Protein AF-A0A075GX31-F1 (afdb_monomer_lite)

Organism: NCBI:txid1456080

Structure (mmCIF, N/CA/C/O backbone):
data_AF-A0A075GX31-F1
#
_entry.id   AF-A0A075GX31-F1
#
loop_
_atom_site.group_PDB
_atom_site.id
_atom_site.type_symbol
_atom_site.label_atom_id
_atom_site.label_alt_id
_atom_site.label_comp_id
_atom_site.label_asym_id
_atom_site.lab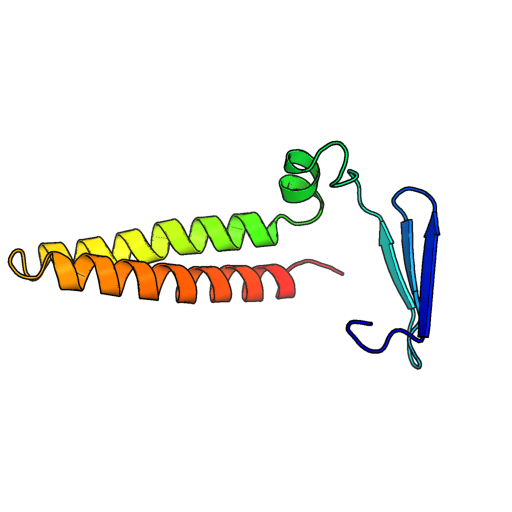el_entity_id
_atom_site.label_seq_id
_atom_site.pdbx_PDB_ins_code
_atom_site.Cartn_x
_atom_site.Cartn_y
_atom_site.Cartn_z
_atom_site.occupancy
_atom_site.B_iso_or_equiv
_atom_site.auth_seq_id
_atom_site.auth_comp_id
_atom_site.auth_asym_id
_atom_site.auth_atom_id
_atom_site.pdbx_PDB_model_num
ATOM 1 N N . ASP A 1 1 ? 7.986 -17.416 -11.757 1.00 42.50 1 ASP A N 1
ATOM 2 C CA . ASP A 1 1 ? 7.105 -16.973 -10.649 1.00 42.50 1 ASP A CA 1
ATOM 3 C C . ASP A 1 1 ? 7.042 -15.435 -10.625 1.00 42.50 1 ASP A C 1
ATOM 5 O O . ASP A 1 1 ? 8.060 -14.833 -10.933 1.00 42.50 1 ASP A O 1
ATOM 9 N N . LYS A 1 2 ? 5.948 -14.686 -10.378 1.00 48.25 2 LYS A N 1
ATOM 10 C CA . LYS A 1 2 ? 4.607 -14.983 -9.815 1.00 48.25 2 LYS A CA 1
ATOM 11 C C . LYS A 1 2 ? 3.424 -14.441 -10.653 1.00 48.25 2 LYS A C 1
ATOM 13 O O . LYS A 1 2 ? 2.432 -14.029 -10.077 1.00 48.25 2 LYS A O 1
ATOM 18 N N . LYS A 1 3 ? 3.511 -14.350 -11.990 1.00 65.56 3 LYS A N 1
ATOM 19 C CA . LYS A 1 3 ? 2.347 -14.045 -12.876 1.00 65.56 3 LYS A CA 1
ATOM 20 C C . LYS A 1 3 ? 2.454 -14.643 -14.295 1.00 65.56 3 LYS A C 1
ATOM 22 O O . LYS A 1 3 ? 1.892 -14.088 -15.226 1.00 65.56 3 LYS A O 1
ATOM 27 N N . GLY A 1 4 ? 3.217 -15.722 -14.486 1.00 79.69 4 GLY A N 1
ATOM 28 C CA . GLY A 1 4 ? 3.379 -16.340 -15.817 1.00 79.69 4 GLY A CA 1
ATOM 29 C C . GLY A 1 4 ? 4.417 -15.687 -16.744 1.00 79.69 4 GLY A C 1
ATOM 30 O O . GLY A 1 4 ? 4.396 -15.938 -17.940 1.00 79.69 4 GLY A O 1
ATOM 31 N N . ALA A 1 5 ? 5.335 -14.863 -16.222 1.00 82.44 5 ALA A N 1
ATOM 32 C CA . ALA A 1 5 ? 6.456 -14.359 -17.021 1.00 82.44 5 ALA A CA 1
ATOM 33 C C . ALA A 1 5 ? 7.440 -15.495 -17.369 1.00 82.44 5 ALA A C 1
ATOM 35 O O . ALA A 1 5 ? 7.860 -16.231 -16.470 1.00 82.44 5 ALA A O 1
ATOM 36 N N . LYS A 1 6 ? 7.828 -15.590 -18.647 1.00 86.75 6 LYS A N 1
ATOM 37 C CA . LYS A 1 6 ? 8.818 -16.533 -19.192 1.00 86.75 6 LYS A CA 1
ATOM 38 C C . LYS A 1 6 ? 10.235 -16.185 -18.757 1.00 86.75 6 LYS A C 1
ATOM 40 O O . LYS A 1 6 ? 10.986 -17.059 -18.331 1.00 86.75 6 LYS A O 1
ATOM 45 N N . LYS A 1 7 ? 10.599 -14.904 -18.859 1.00 86.81 7 LYS A N 1
ATOM 46 C CA . LYS A 1 7 ? 11.922 -14.389 -18.487 1.00 86.81 7 LYS A CA 1
ATOM 47 C C . LYS A 1 7 ? 11.810 -13.025 -17.825 1.00 86.81 7 LYS A C 1
ATOM 49 O O . LYS A 1 7 ? 10.865 -12.268 -18.051 1.00 86.81 7 LYS A O 1
ATOM 54 N N . GLN A 1 8 ? 12.792 -12.715 -16.988 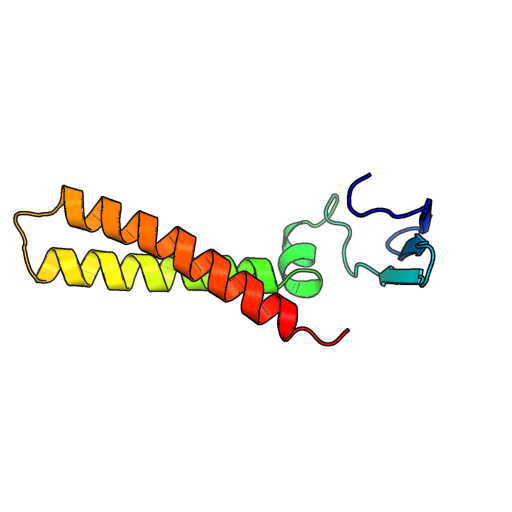1.00 86.94 8 GLN A N 1
ATOM 55 C CA . GLN A 1 8 ? 12.947 -11.404 -16.376 1.00 86.94 8 GLN A CA 1
ATOM 56 C C . GLN A 1 8 ? 14.380 -10.919 -16.587 1.00 86.94 8 GLN A C 1
ATOM 58 O O . GLN A 1 8 ? 15.326 -11.610 -16.220 1.00 86.94 8 GLN A O 1
ATOM 63 N N . TYR A 1 9 ? 14.518 -9.704 -17.109 1.00 87.06 9 TYR A N 1
ATOM 64 C CA . TYR A 1 9 ? 15.787 -9.010 -17.285 1.00 87.06 9 TYR A CA 1
ATOM 65 C C . TYR A 1 9 ? 15.851 -7.821 -16.327 1.00 87.06 9 TYR A C 1
ATOM 67 O O . TYR A 1 9 ? 14.837 -7.168 -16.050 1.00 87.06 9 TYR A O 1
ATOM 75 N N . ARG A 1 10 ? 17.038 -7.564 -15.778 1.00 83.44 10 ARG A N 1
ATOM 76 C CA . ARG A 1 10 ? 17.283 -6.461 -14.846 1.00 83.44 10 ARG A CA 1
ATOM 77 C C . ARG A 1 10 ? 18.555 -5.729 -15.241 1.00 83.44 10 ARG A C 1
ATOM 79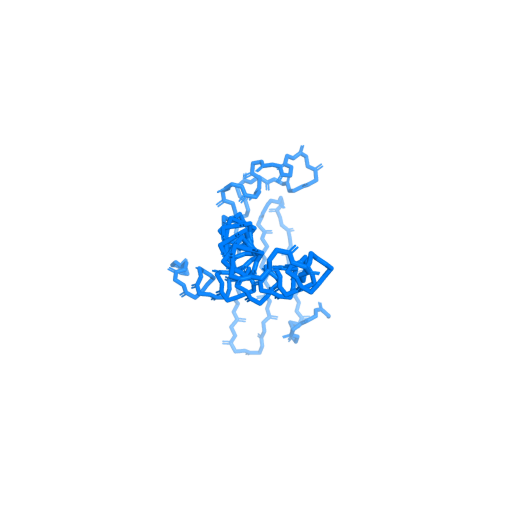 O O . ARG A 1 10 ? 19.579 -6.377 -15.436 1.00 83.44 10 ARG A O 1
ATOM 86 N N . TYR A 1 11 ? 18.485 -4.407 -15.312 1.00 83.31 11 TYR A N 1
ATOM 87 C CA . TYR A 1 11 ? 19.648 -3.552 -15.521 1.00 83.31 11 TYR A CA 1
ATOM 88 C C . TYR A 1 11 ? 19.508 -2.281 -14.679 1.00 83.31 11 TYR A C 1
ATOM 90 O O . TYR A 1 11 ? 18.718 -1.399 -15.009 1.00 83.31 11 TYR A O 1
ATOM 98 N N . GLY A 1 12 ? 20.221 -2.213 -13.552 1.00 83.88 12 GLY A N 1
ATOM 99 C CA . GLY A 1 12 ? 19.988 -1.175 -12.543 1.00 83.88 12 GLY A CA 1
ATOM 100 C C . GLY A 1 12 ? 18.525 -1.186 -12.085 1.00 83.88 12 GLY A C 1
ATOM 101 O O . GLY A 1 12 ? 18.024 -2.225 -11.651 1.00 83.88 12 GLY A O 1
ATOM 102 N N . ASN A 1 13 ? 17.836 -0.057 -12.265 1.00 80.00 13 ASN A N 1
ATOM 103 C CA . ASN A 1 13 ? 16.419 0.101 -11.921 1.00 80.00 13 ASN A CA 1
ATOM 104 C C . ASN A 1 13 ? 15.453 -0.301 -13.053 1.00 80.00 13 ASN A C 1
ATOM 106 O O . ASN A 1 13 ? 14.236 -0.186 -12.908 1.00 80.00 13 ASN A O 1
ATOM 110 N N . LEU A 1 14 ? 15.973 -0.737 -14.206 1.00 82.44 14 LEU A N 1
ATOM 111 C CA . LEU A 1 14 ? 15.163 -1.213 -15.319 1.00 82.44 14 LEU A CA 1
ATOM 112 C C . LEU A 1 14 ? 14.782 -2.678 -15.102 1.00 82.44 14 LEU A C 1
ATOM 114 O O . LEU A 1 14 ? 15.631 -3.556 -14.917 1.00 82.44 14 LEU A O 1
ATOM 118 N N . HIS A 1 15 ? 13.489 -2.950 -15.198 1.00 85.81 15 HIS A N 1
ATOM 119 C CA . HIS A 1 15 ? 12.883 -4.259 -15.049 1.00 85.81 15 HIS A CA 1
ATOM 120 C C . HIS A 1 15 ? 12.050 -4.592 -16.280 1.00 85.81 15 HIS A C 1
ATOM 122 O O . HIS A 1 15 ? 10.961 -4.058 -16.478 1.00 85.81 15 HIS A O 1
ATOM 128 N N . ILE A 1 16 ? 12.531 -5.543 -17.076 1.00 86.56 16 ILE A N 1
ATOM 129 C CA . ILE A 1 16 ? 11.795 -6.070 -18.226 1.00 86.56 16 ILE A CA 1
ATOM 130 C C . ILE A 1 16 ? 11.296 -7.460 -17.858 1.00 86.56 16 ILE A C 1
ATOM 132 O O . ILE A 1 16 ? 12.064 -8.305 -17.393 1.00 86.56 16 ILE A O 1
ATOM 136 N N . ARG A 1 17 ? 10.005 -7.713 -18.056 1.00 88.31 17 ARG A N 1
ATOM 137 C CA . ARG A 1 17 ? 9.430 -9.058 -17.965 1.00 88.31 17 ARG A CA 1
ATOM 138 C C . ARG A 1 17 ? 8.846 -9.443 -19.307 1.00 88.31 17 ARG A C 1
ATOM 140 O O . ARG A 1 17 ? 8.100 -8.667 -19.894 1.00 88.31 17 ARG A O 1
ATOM 147 N N . GLU A 1 18 ? 9.183 -10.640 -19.742 1.00 88.06 18 GLU A N 1
ATOM 148 C CA . GLU A 1 18 ? 8.704 -11.254 -20.971 1.00 88.06 18 GLU A CA 1
ATOM 149 C C . GLU A 1 18 ? 7.555 -12.208 -20.652 1.00 88.06 18 GLU A C 1
ATOM 151 O O . GLU A 1 18 ? 7.688 -13.077 -19.786 1.00 88.06 18 GLU A O 1
ATOM 156 N N . TYR A 1 19 ? 6.443 -12.048 -21.356 1.00 87.31 19 TYR A N 1
ATOM 157 C CA . TYR A 1 19 ? 5.297 -12.952 -21.376 1.00 87.31 19 TYR A CA 1
ATOM 158 C C . TYR A 1 19 ? 5.121 -13.501 -22.796 1.00 87.31 19 TYR A C 1
ATOM 160 O O . TYR A 1 19 ? 5.845 -13.118 -23.711 1.00 87.31 19 TYR A O 1
ATOM 168 N N . ASP A 1 20 ? 4.160 -14.401 -22.983 1.00 87.81 20 ASP A N 1
ATOM 169 C CA . ASP A 1 20 ? 3.880 -15.003 -24.293 1.00 87.81 20 ASP A CA 1
ATOM 170 C C . ASP A 1 20 ? 3.427 -13.977 -25.335 1.00 87.81 20 ASP A C 1
ATOM 172 O O . ASP A 1 20 ? 3.752 -14.105 -26.511 1.00 87.81 20 ASP A O 1
ATOM 176 N N . ASP A 1 21 ? 2.683 -12.970 -24.886 1.00 90.25 21 ASP A N 1
ATOM 177 C CA . ASP A 1 21 ? 1.966 -11.993 -25.702 1.00 90.25 21 ASP A CA 1
ATOM 178 C C . ASP A 1 21 ? 2.567 -10.582 -25.639 1.00 90.25 21 ASP A C 1
ATOM 180 O O . ASP A 1 21 ? 2.221 -9.727 -26.452 1.00 90.25 21 ASP A O 1
ATOM 184 N N . LYS A 1 22 ? 3.433 -10.300 -24.657 1.00 84.75 22 LYS A N 1
ATOM 185 C CA . LYS A 1 22 ? 3.931 -8.942 -24.395 1.00 84.75 22 LYS A CA 1
ATOM 186 C C . LYS A 1 22 ? 5.210 -8.900 -23.574 1.00 84.75 22 LYS A C 1
ATOM 188 O O . LYS A 1 22 ? 5.534 -9.821 -22.827 1.00 84.75 22 LYS A O 1
ATOM 193 N N . TYR A 1 23 ? 5.849 -7.736 -23.596 1.00 86.56 23 TYR A N 1
ATOM 194 C CA . TYR A 1 23 ? 6.852 -7.347 -22.612 1.00 86.56 23 TYR A CA 1
ATOM 195 C C . TYR A 1 23 ? 6.280 -6.258 -21.703 1.00 86.56 23 TYR A C 1
ATOM 197 O O . TYR A 1 23 ? 5.648 -5.318 -22.175 1.00 86.56 23 TYR A O 1
ATOM 205 N N . THR A 1 24 ? 6.507 -6.362 -20.395 1.00 85.12 24 THR A N 1
ATOM 206 C CA . THR A 1 24 ? 6.262 -5.251 -19.464 1.00 85.12 24 THR A CA 1
ATOM 207 C C . THR A 1 24 ? 7.599 -4.653 -19.071 1.00 85.12 24 THR A C 1
ATOM 209 O O . THR A 1 24 ? 8.428 -5.359 -18.488 1.00 85.12 24 THR A O 1
ATOM 212 N N . VAL A 1 25 ? 7.791 -3.372 -19.368 1.00 83.12 25 VAL A N 1
ATOM 213 C CA . VAL A 1 25 ? 9.003 -2.621 -19.037 1.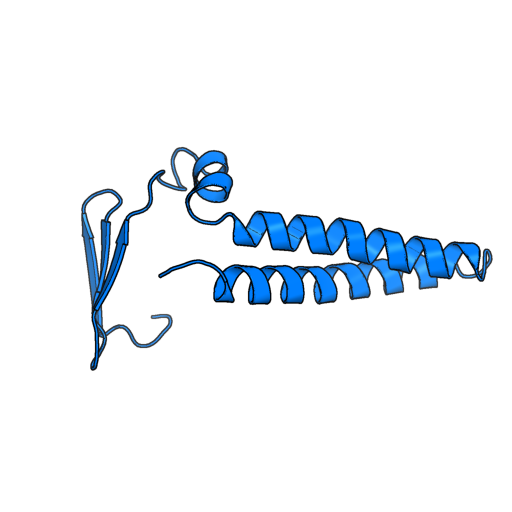00 83.12 25 VAL A CA 1
ATOM 214 C C . VAL A 1 25 ? 8.662 -1.632 -17.938 1.00 83.12 25 VAL A C 1
ATOM 216 O O . VAL A 1 25 ? 7.768 -0.811 -18.093 1.00 83.12 25 VAL A O 1
ATOM 219 N N . HIS A 1 26 ? 9.324 -1.761 -16.799 1.00 82.31 26 HIS A N 1
ATOM 220 C CA . HIS A 1 26 ? 9.176 -0.869 -15.659 1.00 82.31 26 HIS A CA 1
ATOM 221 C C . HIS A 1 26 ? 10.550 -0.287 -15.359 1.00 82.31 26 HIS A C 1
ATOM 223 O O . HIS A 1 26 ? 11.535 -1.023 -15.371 1.00 82.31 26 HIS A O 1
ATOM 229 N N . MET A 1 27 ? 10.625 1.009 -15.091 1.00 82.19 27 MET A N 1
ATOM 230 C CA . MET A 1 27 ? 11.856 1.642 -14.643 1.00 82.19 27 MET A CA 1
ATOM 231 C C . MET A 1 27 ? 11.571 2.339 -13.326 1.00 82.19 27 MET A C 1
ATOM 233 O O . MET A 1 27 ? 10.837 3.324 -13.301 1.00 82.19 27 MET A O 1
ATOM 237 N N . ASP A 1 28 ? 12.123 1.795 -12.248 1.00 80.81 28 ASP A N 1
ATOM 238 C CA . ASP A 1 28 ? 11.923 2.354 -10.919 1.00 80.81 28 ASP A CA 1
ATOM 239 C C . ASP A 1 28 ? 12.812 3.600 -10.783 1.00 80.81 28 ASP A C 1
ATOM 241 O O . ASP A 1 28 ? 13.999 3.604 -11.137 1.00 80.81 28 ASP A O 1
ATOM 245 N N . LYS A 1 29 ? 12.252 4.710 -10.311 1.00 80.56 29 LYS A N 1
ATOM 246 C CA . LYS A 1 29 ? 13.022 5.942 -10.132 1.00 80.56 29 LYS A CA 1
ATOM 247 C C . LYS A 1 29 ? 13.972 5.819 -8.943 1.00 80.56 29 LYS A C 1
ATOM 249 O O . LYS A 1 29 ? 15.081 6.353 -8.997 1.00 80.56 29 LYS A O 1
ATOM 254 N N . TYR A 1 30 ? 13.568 5.094 -7.901 1.00 82.00 30 TYR A N 1
ATOM 255 C CA . TYR A 1 30 ? 14.367 4.855 -6.702 1.00 82.00 30 TYR A CA 1
ATOM 256 C C . TYR A 1 30 ? 14.407 3.362 -6.362 1.00 82.00 30 TYR A C 1
ATOM 258 O O . TYR A 1 30 ? 13.374 2.700 -6.346 1.00 82.00 30 TYR A O 1
ATOM 266 N N . ASP A 1 31 ? 15.594 2.823 -6.058 1.00 77.88 31 ASP A N 1
ATOM 267 C CA . ASP A 1 31 ? 15.709 1.422 -5.633 1.00 77.88 31 ASP A CA 1
ATOM 268 C C . ASP A 1 31 ? 15.078 1.264 -4.234 1.00 77.88 31 ASP A C 1
ATOM 270 O O . ASP A 1 31 ? 15.527 1.913 -3.281 1.00 77.88 31 ASP A O 1
ATOM 274 N N . PRO A 1 32 ? 14.068 0.390 -4.063 1.00 81.00 32 PRO A N 1
ATOM 275 C CA . PRO A 1 32 ? 13.416 0.178 -2.773 1.00 81.00 32 PRO A CA 1
ATOM 276 C C . PRO A 1 32 ? 14.363 -0.347 -1.685 1.00 81.00 32 PRO A C 1
ATOM 278 O O . PRO A 1 32 ? 14.026 -0.277 -0.504 1.00 81.00 32 PRO A O 1
ATOM 281 N N . ARG A 1 33 ? 15.531 -0.893 -2.047 1.00 82.75 33 ARG A N 1
ATOM 282 C CA . ARG A 1 33 ? 16.542 -1.356 -1.085 1.00 82.75 33 ARG A CA 1
ATOM 283 C C . ARG A 1 33 ? 17.370 -0.225 -0.493 1.00 82.75 33 ARG A C 1
ATOM 285 O O . ARG A 1 33 ? 17.854 -0.378 0.624 1.00 82.75 33 ARG A O 1
ATOM 292 N N . SER A 1 34 ? 17.563 0.863 -1.234 1.00 86.19 34 SER A N 1
ATOM 293 C CA . SER A 1 34 ? 18.366 2.005 -0.790 1.00 86.19 34 SER A CA 1
ATOM 294 C C . SER A 1 34 ? 17.495 3.142 -0.263 1.00 86.19 34 SER A C 1
ATOM 296 O O . SER A 1 34 ? 17.830 3.725 0.764 1.00 86.19 34 SER A O 1
ATOM 298 N N . ASP A 1 35 ? 16.360 3.422 -0.913 1.00 87.81 35 ASP A N 1
ATOM 299 C CA . ASP A 1 35 ? 15.431 4.480 -0.510 1.00 87.81 35 ASP A CA 1
ATOM 300 C C . ASP A 1 35 ? 13.957 4.026 -0.623 1.00 87.81 35 ASP A C 1
ATOM 302 O O . ASP A 1 35 ? 13.236 4.381 -1.565 1.00 87.81 35 ASP A O 1
ATOM 306 N N . PRO A 1 36 ? 13.474 3.224 0.348 1.00 84.81 36 PRO A N 1
ATOM 307 C CA . PRO A 1 36 ? 12.125 2.658 0.318 1.00 84.81 36 PRO A CA 1
ATOM 308 C C . PRO A 1 36 ? 11.028 3.725 0.402 1.00 84.81 36 PRO A C 1
ATOM 310 O O . PRO A 1 36 ? 9.939 3.541 -0.146 1.00 84.81 36 PRO A O 1
ATOM 313 N N . ILE A 1 37 ? 11.298 4.849 1.076 1.00 87.50 37 ILE A N 1
ATOM 314 C CA . ILE A 1 37 ? 10.322 5.930 1.240 1.00 87.50 37 ILE A CA 1
ATOM 315 C C . ILE A 1 37 ? 10.144 6.660 -0.088 1.00 87.50 37 ILE A C 1
ATOM 317 O O . ILE A 1 37 ? 9.007 6.851 -0.526 1.00 87.50 37 ILE A O 1
ATOM 321 N N . ARG A 1 38 ? 11.237 7.029 -0.769 1.00 85.25 38 ARG A N 1
ATOM 322 C CA . ARG A 1 38 ? 11.124 7.660 -2.090 1.00 85.25 38 ARG A CA 1
ATOM 323 C C . ARG A 1 38 ? 10.511 6.715 -3.116 1.00 85.25 38 ARG A C 1
ATOM 325 O O . ARG A 1 38 ? 9.663 7.167 -3.878 1.00 85.25 38 ARG A O 1
ATOM 332 N N . HIS A 1 39 ? 10.832 5.423 -3.083 1.00 86.69 39 HIS A N 1
ATOM 333 C CA . HIS A 1 39 ? 10.161 4.438 -3.935 1.00 86.69 39 HIS A CA 1
ATOM 334 C C . HIS A 1 39 ? 8.635 4.429 -3.706 1.00 86.69 39 HIS A C 1
ATOM 336 O O . HIS A 1 39 ? 7.860 4.457 -4.656 1.00 86.69 39 HIS A O 1
ATOM 342 N N . LEU A 1 40 ? 8.156 4.448 -2.457 1.00 86.75 40 LEU A N 1
ATOM 343 C CA . LEU A 1 40 ? 6.711 4.495 -2.186 1.00 86.75 40 LEU A CA 1
ATOM 344 C C . LEU A 1 40 ? 6.043 5.778 -2.693 1.00 86.75 40 LEU A C 1
ATOM 346 O O . LEU A 1 40 ? 4.918 5.722 -3.175 1.00 86.75 40 LEU A O 1
ATOM 350 N N . VAL A 1 41 ? 6.712 6.925 -2.592 1.00 87.50 41 VAL A N 1
ATOM 351 C CA . VAL A 1 41 ? 6.151 8.210 -3.039 1.00 87.50 41 VAL A CA 1
ATOM 352 C C . VAL A 1 41 ? 6.109 8.310 -4.564 1.00 87.50 41 VAL A C 1
ATOM 354 O O . VAL A 1 41 ? 5.129 8.809 -5.113 1.00 87.50 41 VAL A O 1
ATOM 357 N N . TRP A 1 42 ? 7.159 7.850 -5.244 1.00 85.06 42 TRP A N 1
ATOM 358 C CA . TRP A 1 42 ? 7.335 8.073 -6.680 1.00 85.06 42 TRP A CA 1
ATOM 359 C C . TRP A 1 42 ? 6.926 6.877 -7.535 1.00 85.06 42 TRP A C 1
ATOM 361 O O . TRP A 1 42 ? 6.247 7.052 -8.545 1.00 85.06 42 TRP A O 1
ATOM 371 N N . ASP A 1 43 ? 7.293 5.668 -7.122 1.00 82.88 43 ASP A N 1
ATOM 372 C CA . ASP A 1 43 ? 7.116 4.455 -7.922 1.00 82.88 43 ASP A CA 1
ATOM 373 C C . ASP A 1 43 ? 5.845 3.685 -7.530 1.00 82.88 43 ASP A C 1
ATOM 375 O O . ASP A 1 43 ? 5.220 3.048 -8.384 1.00 82.88 43 ASP A O 1
ATOM 379 N N . ALA A 1 44 ? 5.397 3.795 -6.272 1.00 86.50 44 ALA A N 1
ATOM 380 C CA . ALA A 1 44 ? 4.201 3.115 -5.757 1.00 86.50 44 ALA A CA 1
ATOM 381 C C . ALA A 1 44 ? 3.236 4.004 -4.927 1.00 86.50 44 ALA A C 1
ATOM 383 O O . ALA A 1 44 ? 2.799 3.576 -3.846 1.00 86.50 44 ALA A O 1
ATOM 384 N N . PRO A 1 45 ? 2.847 5.207 -5.406 1.00 88.88 45 PRO A N 1
ATOM 385 C CA . PRO A 1 45 ? 1.962 6.121 -4.671 1.00 88.88 45 PRO A CA 1
ATOM 386 C C . PRO A 1 45 ? 0.597 5.509 -4.317 1.00 88.88 45 PRO A C 1
ATOM 388 O O . PRO A 1 45 ? -0.043 5.907 -3.344 1.00 88.88 45 PRO A O 1
ATOM 391 N N . GLU A 1 46 ? 0.149 4.497 -5.054 1.00 91.38 46 GLU A N 1
ATOM 392 C CA . GLU A 1 46 ? -1.101 3.773 -4.811 1.00 91.38 46 GLU A CA 1
ATOM 393 C C . GLU A 1 46 ? -1.126 3.083 -3.448 1.00 91.38 46 GLU A C 1
ATOM 395 O O . GLU A 1 46 ? -2.185 2.955 -2.833 1.00 91.38 46 GLU A O 1
ATOM 400 N N . VAL A 1 47 ? 0.038 2.659 -2.946 1.00 90.62 47 VAL A N 1
ATOM 401 C CA . VAL A 1 47 ? 0.165 2.083 -1.601 1.00 90.62 47 VAL A CA 1
ATOM 402 C C . VAL A 1 47 ? -0.138 3.148 -0.549 1.00 90.62 47 VAL A C 1
ATOM 404 O O . VAL A 1 47 ? -0.880 2.882 0.396 1.00 90.62 47 VAL A O 1
ATOM 407 N N . LEU A 1 48 ? 0.365 4.371 -0.741 1.00 92.56 48 LEU A N 1
ATOM 408 C CA . LEU A 1 48 ? 0.086 5.498 0.150 1.00 92.56 48 LEU A CA 1
ATOM 409 C C . LEU A 1 48 ? -1.395 5.886 0.108 1.00 92.56 48 LEU A C 1
ATOM 411 O O . LEU A 1 48 ? -2.000 6.104 1.156 1.00 92.56 48 LEU A O 1
ATOM 415 N N . ILE A 1 49 ? -2.002 5.898 -1.082 1.00 92.62 49 ILE A N 1
ATOM 416 C CA . ILE A 1 49 ? -3.441 6.150 -1.251 1.00 92.62 49 ILE A CA 1
ATOM 417 C C . ILE A 1 49 ? -4.270 5.068 -0.546 1.00 92.62 49 ILE A C 1
ATOM 419 O O . ILE A 1 49 ? -5.242 5.385 0.140 1.00 92.62 49 ILE A O 1
ATOM 423 N N . GLY A 1 50 ? -3.874 3.798 -0.663 1.00 93.94 50 GLY A N 1
ATOM 424 C CA . GLY A 1 50 ? -4.495 2.688 0.059 1.00 93.94 50 GLY A CA 1
ATOM 425 C C . GLY A 1 50 ? -4.436 2.871 1.578 1.00 93.94 50 GLY A C 1
ATOM 426 O O . GLY A 1 50 ? -5.458 2.766 2.254 1.00 93.94 50 GLY A O 1
ATOM 427 N N . LEU A 1 51 ? -3.266 3.215 2.122 1.00 94.19 51 LEU A N 1
ATOM 428 C CA . LEU A 1 51 ? -3.091 3.472 3.557 1.00 94.19 51 LEU A CA 1
ATOM 429 C C . LEU A 1 51 ? -3.912 4.677 4.035 1.00 94.19 51 LEU A C 1
ATOM 431 O O . LEU A 1 51 ? -4.583 4.597 5.066 1.00 94.19 51 LEU A O 1
ATOM 435 N N . ALA A 1 52 ? -3.917 5.772 3.274 1.00 94.25 52 ALA A N 1
ATOM 436 C CA . ALA A 1 52 ? -4.719 6.951 3.588 1.00 94.25 52 ALA A CA 1
ATOM 437 C C . ALA A 1 52 ? -6.221 6.618 3.602 1.00 94.25 52 ALA A C 1
ATOM 439 O O . ALA A 1 52 ? -6.927 6.967 4.552 1.00 94.25 52 ALA A O 1
ATOM 440 N N . GLY A 1 53 ? -6.696 5.876 2.597 1.00 93.25 53 GLY A N 1
ATOM 441 C CA . GLY A 1 53 ? -8.070 5.381 2.526 1.00 93.25 53 GLY A CA 1
ATOM 442 C C . GLY A 1 53 ? -8.439 4.510 3.727 1.00 93.25 53 GLY A C 1
ATOM 443 O O . GLY A 1 53 ? -9.495 4.713 4.328 1.00 93.25 53 GLY A O 1
ATOM 444 N N . ALA A 1 54 ? -7.548 3.603 4.139 1.00 94.75 54 ALA A N 1
ATOM 445 C CA . ALA A 1 54 ? -7.749 2.749 5.307 1.00 94.75 54 ALA A CA 1
ATOM 446 C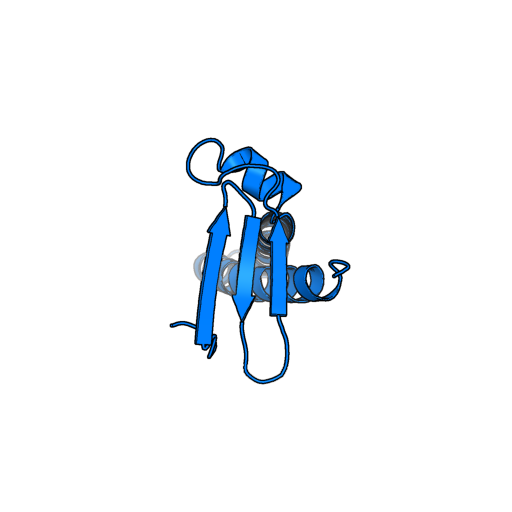 C . ALA A 1 54 ? -7.933 3.562 6.596 1.00 94.75 54 ALA A C 1
ATOM 448 O O . ALA A 1 54 ? -8.883 3.333 7.349 1.00 94.75 54 ALA A O 1
ATOM 449 N N . ILE A 1 55 ? -7.055 4.539 6.840 1.00 94.81 55 ILE A N 1
ATOM 450 C CA . ILE A 1 55 ? -7.088 5.379 8.044 1.00 94.81 55 ILE A CA 1
ATOM 451 C C . ILE A 1 55 ? -8.368 6.217 8.078 1.00 94.81 55 ILE A C 1
ATOM 453 O O . ILE A 1 55 ? -9.082 6.221 9.083 1.00 94.81 55 ILE A O 1
ATOM 457 N N . ILE A 1 56 ? -8.684 6.908 6.980 1.00 94.44 56 ILE A N 1
ATOM 458 C CA . ILE A 1 56 ? -9.852 7.794 6.897 1.00 94.44 56 ILE A CA 1
ATOM 459 C C . ILE A 1 56 ? -11.143 6.978 7.005 1.00 94.44 56 ILE A C 1
ATOM 461 O O . ILE A 1 56 ? -12.030 7.313 7.793 1.00 94.44 56 ILE A O 1
ATOM 465 N N . GLY A 1 57 ? -11.235 5.888 6.245 1.00 92.50 57 GLY A N 1
ATOM 466 C CA . GLY A 1 57 ? -12.393 5.007 6.210 1.00 92.50 57 GLY A CA 1
ATOM 467 C C . GLY A 1 57 ? -12.661 4.336 7.552 1.00 92.50 57 GLY A C 1
ATOM 468 O O . GLY A 1 57 ? -13.763 4.449 8.093 1.00 92.50 57 GLY A O 1
ATOM 469 N N . GLY A 1 58 ? -11.638 3.706 8.131 1.00 92.75 58 GLY A N 1
ATOM 470 C CA . GLY A 1 58 ? -11.747 3.035 9.423 1.00 92.75 58 GLY A CA 1
ATOM 471 C C . GLY A 1 58 ? -12.092 3.990 10.559 1.00 92.75 58 GLY A C 1
ATOM 472 O O . GLY A 1 58 ? -12.976 3.698 11.363 1.00 92.75 58 GLY A O 1
ATOM 473 N N . ARG A 1 59 ? -11.469 5.177 10.595 1.00 93.62 59 ARG A N 1
ATOM 474 C CA . ARG A 1 59 ? -11.773 6.204 11.602 1.00 93.62 59 ARG A CA 1
ATOM 475 C C . ARG A 1 59 ? -13.201 6.727 11.467 1.00 93.62 59 ARG A C 1
ATOM 477 O O . ARG A 1 59 ? -13.876 6.892 12.481 1.00 93.62 59 ARG A O 1
ATOM 484 N N . LYS A 1 60 ? -13.675 6.967 10.240 1.00 94.19 60 LYS A N 1
ATOM 485 C CA . LYS A 1 60 ? -15.043 7.442 9.986 1.00 94.19 60 LYS A CA 1
ATOM 486 C C . LYS A 1 60 ? -16.078 6.411 10.429 1.00 94.19 60 LYS A C 1
ATOM 488 O O . LYS A 1 60 ? -17.008 6.769 11.145 1.00 94.19 60 LYS A O 1
ATOM 493 N N . VAL A 1 61 ? -15.893 5.142 10.062 1.00 92.31 61 VAL A N 1
ATOM 494 C CA . VAL A 1 61 ? -16.800 4.048 10.449 1.00 92.31 61 VAL A CA 1
ATOM 495 C C . VAL A 1 61 ? -16.748 3.803 11.957 1.00 92.31 61 VAL A C 1
ATOM 497 O O . VAL A 1 61 ? -17.787 3.839 12.614 1.00 92.31 61 VAL A O 1
ATOM 500 N N . GLY A 1 62 ? -15.555 3.646 12.533 1.00 91.50 62 GLY A N 1
ATOM 501 C CA . GLY A 1 62 ? -15.395 3.402 13.966 1.00 91.50 62 GLY A CA 1
ATOM 502 C C . GLY A 1 62 ? -15.977 4.529 14.822 1.00 91.50 62 GLY A C 1
ATOM 503 O O . GLY A 1 62 ? -16.752 4.268 15.740 1.00 91.50 62 GLY A O 1
ATOM 504 N N . SER A 1 63 ? -15.698 5.794 14.483 1.00 91.56 63 SER A N 1
ATOM 505 C CA . SER A 1 63 ? -16.265 6.939 15.208 1.00 91.56 63 SER A CA 1
ATOM 506 C C . SER A 1 63 ? -17.777 7.058 15.030 1.00 91.56 63 SER A C 1
ATOM 508 O O . SER A 1 63 ? -18.461 7.437 15.978 1.00 91.56 63 SER A O 1
ATOM 510 N N . TYR A 1 64 ? -18.312 6.746 13.846 1.00 91.88 64 TYR A N 1
ATOM 511 C CA . TYR A 1 64 ? -19.753 6.771 13.597 1.00 91.88 64 TYR A CA 1
ATOM 512 C C . TYR A 1 64 ? -20.488 5.740 14.464 1.00 91.88 64 TYR A C 1
ATOM 514 O O . TYR A 1 64 ? -21.464 6.080 15.132 1.00 91.88 64 TYR A O 1
ATOM 522 N N . LEU A 1 65 ? -19.988 4.501 14.519 1.00 89.69 65 LEU A N 1
ATOM 523 C CA . LEU A 1 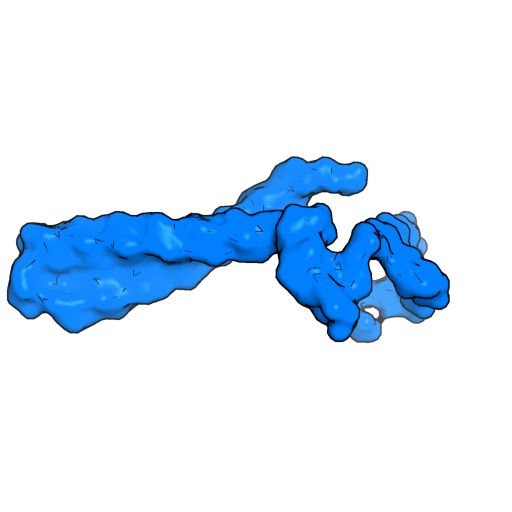65 ? -20.570 3.445 15.351 1.00 89.69 65 LEU A CA 1
ATOM 524 C C . LEU A 1 65 ? -20.405 3.719 16.851 1.00 89.69 65 LEU A C 1
ATOM 526 O O . LEU A 1 65 ? -21.354 3.517 17.606 1.00 89.69 65 LEU A O 1
ATOM 530 N N . TYR A 1 66 ? -19.246 4.227 17.278 1.00 89.75 66 TYR A N 1
ATOM 531 C CA . TYR A 1 66 ? -19.010 4.603 18.674 1.00 89.75 66 TYR A CA 1
ATOM 532 C C . TYR A 1 66 ? -19.954 5.718 19.141 1.00 89.75 66 TYR A C 1
ATOM 534 O O . TYR A 1 66 ? -20.553 5.625 20.212 1.00 89.75 66 TYR A O 1
ATOM 542 N N . ASN A 1 67 ? -20.136 6.756 18.319 1.00 89.62 67 ASN A N 1
ATOM 543 C CA . ASN A 1 67 ? -21.028 7.869 18.643 1.00 89.62 67 ASN A CA 1
ATOM 544 C C . ASN A 1 67 ? -22.503 7.448 18.647 1.00 89.62 67 ASN A C 1
ATOM 546 O O . ASN A 1 67 ? -23.280 7.983 19.436 1.00 89.62 67 ASN A O 1
ATOM 550 N N . LYS A 1 68 ? -22.887 6.481 17.803 1.00 88.94 68 LYS A N 1
ATOM 551 C CA . LYS A 1 68 ? -24.251 5.936 17.753 1.00 88.94 68 LYS A CA 1
ATOM 552 C C . LYS A 1 68 ? -24.584 5.075 18.970 1.00 88.94 68 LYS A C 1
ATOM 554 O O . LYS A 1 68 ? -25.719 5.093 19.433 1.00 88.94 68 LYS A O 1
ATOM 559 N N . ASN A 1 69 ? -23.618 4.319 19.485 1.00 83.88 69 ASN A N 1
ATOM 560 C CA . ASN A 1 69 ? -23.804 3.501 20.676 1.00 83.88 69 ASN A CA 1
ATOM 561 C C . ASN A 1 69 ? -22.530 3.494 21.529 1.00 83.88 69 ASN A C 1
ATOM 563 O O . ASN A 1 69 ? -21.628 2.681 21.317 1.00 83.88 69 ASN A O 1
ATOM 567 N N . LYS A 1 70 ? -22.487 4.370 22.541 1.00 78.44 70 LYS A N 1
ATOM 568 C CA . LYS A 1 70 ? -21.327 4.526 23.436 1.00 78.44 70 LYS A CA 1
ATOM 569 C C . LYS A 1 70 ? -20.979 3.251 24.219 1.00 78.44 70 LYS A C 1
ATOM 571 O O . LYS A 1 70 ? -19.819 3.065 24.577 1.00 78.44 70 LYS A O 1
ATOM 576 N N . ASN A 1 71 ? -21.944 2.348 24.425 1.00 79.00 71 ASN A N 1
ATOM 577 C CA . ASN A 1 71 ? -21.720 1.055 25.083 1.00 79.00 71 ASN A CA 1
ATOM 578 C C . ASN A 1 71 ? -21.081 0.012 24.149 1.00 79.00 71 ASN A C 1
ATOM 580 O O . ASN A 1 71 ? -20.548 -0.994 24.606 1.00 79.00 71 ASN A O 1
ATOM 584 N N . ALA A 1 72 ? -21.067 0.253 22.836 1.00 80.56 72 ALA A N 1
ATOM 585 C CA . ALA A 1 72 ? -20.543 -0.669 21.833 1.00 80.56 72 ALA A CA 1
ATOM 586 C C . ALA A 1 72 ? -19.068 -0.398 21.474 1.00 80.56 72 ALA A C 1
ATOM 588 O O . ALA A 1 72 ? -18.666 -0.577 20.322 1.00 80.56 72 ALA A O 1
ATOM 589 N N . LYS A 1 73 ? -18.234 0.011 22.444 1.00 85.25 73 LYS A N 1
ATOM 590 C CA . LYS A 1 73 ? -16.818 0.379 22.225 1.00 85.25 73 LYS A CA 1
ATOM 591 C C . LYS A 1 73 ? -16.041 -0.701 21.466 1.00 85.25 73 LYS A C 1
ATOM 593 O O . LYS A 1 73 ? -15.420 -0.409 20.447 1.00 85.25 73 LYS A O 1
ATOM 598 N N . GLN A 1 74 ? -16.141 -1.955 21.900 1.00 86.31 74 GLN A N 1
ATOM 599 C CA . GLN A 1 74 ? -15.437 -3.080 21.275 1.00 86.31 74 GLN A CA 1
ATOM 600 C C . GLN A 1 74 ? -15.912 -3.330 19.835 1.00 86.31 74 GLN A C 1
ATOM 602 O O . GLN A 1 74 ? -15.097 -3.486 18.929 1.00 86.31 74 GLN A O 1
ATOM 607 N N . SER A 1 75 ? -17.226 -3.251 19.603 1.00 85.88 75 SER A N 1
ATOM 608 C CA . SER A 1 75 ? -17.815 -3.406 18.267 1.00 85.88 75 SER A CA 1
ATOM 609 C C . SER A 1 75 ? -17.428 -2.263 17.327 1.00 85.88 75 SER A C 1
ATOM 611 O O . SER A 1 75 ? -17.182 -2.498 16.147 1.00 85.88 75 SER A O 1
ATOM 613 N N . SER A 1 76 ? -17.321 -1.029 17.832 1.00 89.44 76 SER A N 1
ATOM 614 C CA . SER A 1 76 ? -16.893 0.135 17.045 1.00 89.44 76 SER A CA 1
ATOM 615 C C . SER A 1 76 ? -15.430 0.039 16.596 1.00 89.44 76 SER A C 1
ATOM 617 O O . SER A 1 76 ? -15.104 0.392 15.465 1.00 89.44 76 SER A O 1
ATOM 619 N N . ILE A 1 77 ? -14.558 -0.520 17.443 1.00 90.75 77 ILE A N 1
ATOM 620 C CA . ILE A 1 77 ? -13.151 -0.767 17.107 1.00 90.75 77 ILE A CA 1
ATOM 621 C C . ILE A 1 77 ? -13.051 -1.861 16.041 1.00 90.75 77 ILE A C 1
ATOM 623 O O . ILE A 1 77 ? -12.419 -1.648 15.010 1.00 90.75 77 ILE A O 1
ATOM 627 N N . VAL A 1 78 ? -13.713 -3.005 16.246 1.00 92.38 78 VAL A N 1
ATOM 628 C CA . VAL A 1 78 ? -13.677 -4.126 15.291 1.00 92.38 78 VAL A CA 1
ATOM 629 C C . VAL A 1 78 ? -14.253 -3.718 13.934 1.00 92.38 78 VAL A C 1
ATOM 631 O O . VAL A 1 78 ? -13.621 -3.947 12.906 1.00 92.38 78 VAL A O 1
ATOM 634 N N . SER A 1 79 ? -15.411 -3.055 13.911 1.00 90.12 79 SER A N 1
ATOM 635 C CA . SER A 1 79 ? -16.011 -2.566 12.661 1.00 90.12 79 SER A CA 1
ATOM 636 C C . SER A 1 79 ? -15.152 -1.504 11.972 1.00 90.12 79 SER A C 1
ATOM 638 O O . SER A 1 79 ? -15.028 -1.530 10.749 1.00 90.12 79 SER A O 1
ATOM 640 N N . GLY A 1 80 ? -14.500 -0.617 12.730 1.00 93.62 80 GLY A N 1
ATOM 641 C CA . GLY A 1 80 ? -13.534 0.342 12.195 1.00 93.62 80 GLY A CA 1
ATOM 642 C C . GLY A 1 80 ? -12.311 -0.329 11.558 1.00 93.62 80 GLY A C 1
ATOM 643 O O . GLY A 1 80 ? -11.872 0.101 10.495 1.00 93.62 80 GLY A O 1
ATOM 644 N N . LEU A 1 81 ? -11.791 -1.408 12.153 1.00 94.81 81 LEU A N 1
ATOM 645 C CA . LEU A 1 81 ? -10.673 -2.183 11.596 1.00 94.81 81 LEU A CA 1
ATOM 646 C C . LEU A 1 81 ? -11.071 -2.972 10.342 1.00 94.81 81 LEU A C 1
ATOM 648 O O . LEU A 1 81 ? -10.337 -2.987 9.360 1.00 94.81 81 LEU A O 1
ATOM 652 N N . ILE A 1 82 ? -12.249 -3.596 10.333 1.00 95.00 82 ILE A N 1
ATOM 653 C CA . ILE A 1 82 ? -12.752 -4.275 9.129 1.00 95.00 82 ILE A CA 1
ATOM 654 C C . ILE A 1 82 ? -12.931 -3.252 8.000 1.00 95.00 82 ILE A C 1
ATOM 656 O O . ILE A 1 82 ? -12.489 -3.475 6.872 1.00 95.00 82 ILE A O 1
ATOM 660 N N . ALA A 1 83 ? -13.518 -2.095 8.313 1.00 94.31 83 ALA A N 1
ATOM 661 C CA . ALA A 1 83 ? -13.696 -1.019 7.350 1.00 94.31 83 ALA A CA 1
ATOM 662 C C . ALA A 1 83 ? -12.363 -0.457 6.837 1.00 94.31 83 ALA A C 1
ATOM 664 O O . ALA A 1 83 ? -12.266 -0.165 5.647 1.00 94.31 83 ALA A O 1
ATOM 665 N N . SER A 1 84 ? -11.334 -0.328 7.682 1.00 94.88 84 SER A N 1
ATOM 666 C CA . SER A 1 84 ? -10.024 0.167 7.242 1.00 94.88 84 SER A CA 1
ATOM 667 C C . SER A 1 84 ? -9.381 -0.768 6.218 1.00 94.88 84 SER A C 1
ATOM 669 O O . SER A 1 84 ? -8.905 -0.300 5.186 1.00 94.88 84 SER A O 1
ATOM 671 N N . ILE A 1 85 ? -9.435 -2.082 6.445 1.00 96.19 85 ILE A N 1
ATOM 672 C CA . ILE A 1 85 ? -8.886 -3.081 5.519 1.00 96.19 85 ILE A CA 1
ATOM 673 C C . ILE A 1 85 ? -9.623 -3.029 4.177 1.00 96.19 85 ILE A C 1
ATOM 675 O O . ILE A 1 85 ? -8.989 -2.936 3.124 1.00 96.19 85 ILE A O 1
ATOM 679 N N . VAL A 1 86 ? -10.960 -3.041 4.205 1.00 96.50 86 VAL A N 1
ATOM 680 C CA . VAL A 1 86 ? -11.786 -3.038 2.988 1.00 96.50 86 VAL A CA 1
ATOM 681 C C . VAL A 1 86 ? -11.589 -1.749 2.191 1.00 96.50 86 VAL A C 1
ATOM 683 O O . VAL A 1 86 ? -11.303 -1.800 0.994 1.00 96.50 86 VAL A O 1
ATOM 686 N N . ILE A 1 87 ? -11.699 -0.590 2.844 1.00 94.94 87 ILE A N 1
ATOM 687 C CA . ILE A 1 87 ? -11.576 0.710 2.175 1.00 94.94 87 ILE A CA 1
ATOM 688 C C . ILE A 1 87 ? -10.152 0.900 1.654 1.00 94.94 87 ILE A C 1
ATOM 690 O O . ILE A 1 87 ? -9.985 1.320 0.513 1.00 94.94 87 ILE A O 1
ATOM 694 N N . GLY A 1 88 ? -9.132 0.522 2.427 1.00 95.31 88 GLY A N 1
ATOM 695 C CA . GLY A 1 88 ? -7.744 0.603 1.980 1.00 95.31 88 GLY A CA 1
ATOM 696 C C . GLY A 1 88 ? -7.466 -0.235 0.735 1.00 95.31 88 GLY A C 1
ATOM 697 O O . GLY A 1 88 ? -6.826 0.242 -0.203 1.00 95.31 88 GLY A O 1
ATOM 698 N N . TYR A 1 89 ? -8.003 -1.457 0.676 1.00 95.56 89 TYR A N 1
ATOM 699 C CA . TYR A 1 89 ? -7.868 -2.320 -0.498 1.00 95.56 89 TYR A CA 1
ATOM 700 C C . TYR A 1 89 ? -8.582 -1.755 -1.733 1.00 95.56 89 TYR A C 1
ATOM 702 O O . TYR A 1 89 ? -8.032 -1.797 -2.838 1.00 95.56 89 TYR A O 1
ATOM 710 N N . ILE A 1 90 ? -9.783 -1.194 -1.560 1.00 95.75 90 ILE A N 1
ATOM 711 C CA . ILE A 1 90 ? -10.520 -0.533 -2.645 1.00 95.75 90 ILE A CA 1
ATOM 712 C C . ILE A 1 90 ? -9.740 0.691 -3.139 1.00 95.75 90 ILE A C 1
ATOM 714 O O . ILE A 1 90 ? -9.510 0.815 -4.341 1.00 95.75 90 ILE A O 1
ATOM 718 N N . SER A 1 91 ? -9.266 1.552 -2.236 1.00 93.94 91 SER A N 1
ATOM 719 C CA . SER A 1 91 ? -8.462 2.735 -2.568 1.00 93.94 91 SER A CA 1
ATOM 720 C C . SER A 1 91 ? -7.174 2.374 -3.318 1.00 93.94 91 SER A C 1
ATOM 722 O O . SER A 1 91 ? -6.864 3.001 -4.333 1.00 93.94 91 SER A O 1
ATOM 724 N N . TYR A 1 92 ? -6.461 1.328 -2.891 1.00 94.44 92 TYR A N 1
ATOM 725 C CA . TYR A 1 92 ? -5.300 0.790 -3.612 1.00 94.44 92 TYR A CA 1
ATOM 726 C C . TYR A 1 92 ? -5.679 0.278 -5.009 1.00 94.44 92 TYR A C 1
ATOM 728 O O . TYR A 1 92 ? -5.031 0.598 -6.002 1.00 94.44 92 TYR A O 1
ATOM 736 N N . SER A 1 93 ? -6.751 -0.507 -5.107 1.00 92.94 93 SER A N 1
ATOM 737 C CA . SER A 1 93 ? -7.159 -1.129 -6.370 1.00 92.94 93 SER A CA 1
ATOM 738 C C . SER A 1 93 ? -7.619 -0.100 -7.402 1.00 92.94 93 SER A C 1
ATOM 740 O O . SER A 1 93 ? -7.306 -0.232 -8.583 1.00 92.94 93 SER A O 1
ATOM 742 N N . VAL A 1 94 ? -8.340 0.935 -6.964 1.00 93.88 94 VAL A N 1
ATOM 743 C CA . VAL A 1 94 ? -8.784 2.042 -7.819 1.00 93.88 94 VAL A CA 1
ATOM 744 C C . VAL A 1 94 ? -7.595 2.890 -8.256 1.00 93.88 94 VAL A C 1
ATOM 746 O O . VAL A 1 94 ? -7.425 3.100 -9.453 1.00 93.88 94 VAL A O 1
ATOM 749 N N . SER A 1 95 ? -6.733 3.319 -7.329 1.00 91.88 95 SER A N 1
ATOM 750 C CA . SER A 1 95 ? -5.549 4.120 -7.682 1.00 91.88 95 SER A CA 1
ATOM 751 C C . SER A 1 95 ? -4.626 3.385 -8.653 1.00 91.88 95 SER A C 1
ATOM 753 O O . SER A 1 95 ? -4.180 3.974 -9.632 1.00 91.88 95 SER A O 1
ATOM 755 N N . LYS A 1 96 ? -4.443 2.073 -8.475 1.00 89.44 96 LYS A N 1
ATOM 756 C CA . LYS A 1 96 ? -3.659 1.242 -9.395 1.00 89.44 96 LYS A CA 1
ATOM 757 C C . LYS A 1 96 ? -4.257 1.145 -10.796 1.00 89.44 96 LYS A C 1
ATOM 759 O O . LYS A 1 96 ? -3.512 1.027 -11.760 1.00 89.44 96 LYS A O 1
ATOM 764 N N . LYS A 1 97 ? -5.587 1.165 -10.922 1.00 89.62 97 LYS A N 1
ATOM 765 C CA . LYS A 1 97 ? -6.267 1.194 -12.228 1.00 89.62 97 LYS A CA 1
ATOM 766 C C . LYS A 1 97 ? -6.192 2.564 -12.900 1.00 89.62 97 LYS A C 1
ATOM 768 O O . LYS A 1 97 ? -6.237 2.625 -14.120 1.00 89.62 97 LYS A O 1
ATOM 773 N N . LEU A 1 98 ? -6.123 3.634 -12.109 1.00 88.44 98 LEU A N 1
ATOM 774 C CA . LEU A 1 98 ? -6.045 5.012 -12.597 1.00 88.44 98 LEU A CA 1
ATOM 775 C C . LEU A 1 98 ? -4.617 5.454 -12.926 1.00 88.44 98 LEU A C 1
ATOM 777 O O . LEU A 1 98 ? -4.452 6.460 -13.611 1.00 88.44 98 LEU A O 1
ATOM 781 N N . LYS A 1 99 ? -3.592 4.737 -12.446 1.00 78.81 99 LYS A N 1
ATOM 782 C CA . LYS A 1 99 ? -2.205 5.036 -12.800 1.00 78.81 99 LYS A CA 1
ATOM 783 C C . LYS A 1 99 ? -2.027 4.872 -14.318 1.00 78.81 99 LYS A C 1
ATOM 785 O O . LYS A 1 99 ? -2.300 3.781 -14.828 1.00 78.81 99 LYS A O 1
ATOM 790 N N . PRO A 1 100 ? -1.594 5.925 -15.036 1.00 63.41 100 PRO A N 1
ATOM 791 C CA . PRO A 1 100 ? -1.276 5.806 -16.454 1.00 63.41 100 PRO A CA 1
ATOM 792 C C . PRO A 1 100 ? -0.164 4.764 -16.641 1.00 63.41 100 PRO A C 1
ATOM 794 O O . PRO A 1 100 ? 0.774 4.724 -15.839 1.00 63.41 100 PRO A O 1
ATOM 797 N N . GLN A 1 101 ? -0.332 3.888 -17.640 1.00 55.88 101 GLN A N 1
ATOM 798 C CA . GLN A 1 101 ? 0.663 2.872 -18.007 1.00 55.88 101 GLN A CA 1
ATOM 799 C C . GLN A 1 101 ? 1.863 3.494 -18.708 1.00 55.88 101 GLN A C 1
ATOM 801 O O . GLN A 1 101 ? 1.642 4.423 -19.516 1.00 55.88 101 GLN A O 1
#

Secondary structure (DSSP, 8-state):
--S--SEEEEETTEEEEE-SS-EEEEE-SS-TTT-HHHHHHHT-HHHHHHHHHHHHHHHHHHHHHHHH-TT-HHHHHHHHHHHHHHHHHHHHHHHHHHS--

Foldseek 3Di:
DPPQFPDWDDDPQWIWTHHPVDIDIDGQPDDCVVPVPVSCVPVNVLLVQLQVQLVVQLCVQLVVVCVVPVVCNVVSNVRSNVRSNVRSVVSSVVVVVVPDD

pLDDT: mean 86.78, std 8.92, range [42.5, 96.5]

Radius of gyration: 19.0 Å; chains: 1; bounding box: 44×25×51 Å

Sequence (101 aa):
DKKGAKKQYRYGNLHIREYDDKYTVHMDKYDPRSDPIRHLVWDAPEVLIGLAGAIIGGRKVGSYLYNKNKNAKQSSIVSGLIASIVIGYISYSVSKKLKPQ